Protein AF-A0A6V7MBY8-F1 (afdb_monomer_lite)

pLDDT: mean 78.4, std 11.23, range [48.59, 96.81]

Structure (mmCIF, N/CA/C/O backbone):
data_AF-A0A6V7MBY8-F1
#
_entry.id   AF-A0A6V7MBY8-F1
#
loop_
_atom_site.group_PDB
_atom_site.id
_atom_site.type_symbol
_atom_site.label_atom_id
_atom_site.label_alt_id
_atom_site.label_comp_id
_atom_site.label_asym_id
_atom_site.label_entity_id
_atom_site.label_seq_id
_atom_site.pdbx_PDB_ins_code
_atom_site.Cartn_x
_atom_site.Cartn_y
_atom_site.Cartn_z
_atom_site.occupancy
_atom_site.B_iso_or_equiv
_atom_site.auth_seq_id
_atom_site.auth_comp_id
_atom_site.auth_asym_id
_atom_site.auth_atom_id
_atom_site.pdbx_PDB_model_num
ATOM 1 N N . VAL A 1 1 ? -21.191 4.254 13.808 1.00 62.84 1 VAL A N 1
ATOM 2 C CA . VAL A 1 1 ? -21.133 3.426 15.036 1.00 62.84 1 VAL A CA 1
ATOM 3 C C . VAL A 1 1 ? -21.297 4.349 16.232 1.00 62.84 1 VAL A C 1
ATOM 5 O O . VAL A 1 1 ? -20.630 5.373 16.263 1.00 62.84 1 VAL A O 1
ATOM 8 N N . ARG A 1 2 ? -22.222 4.059 17.151 1.00 72.38 2 ARG A N 1
ATOM 9 C CA . ARG A 1 2 ? -22.381 4.790 18.419 1.00 72.38 2 ARG A CA 1
ATOM 10 C C . ARG A 1 2 ? -22.320 3.772 19.552 1.00 72.38 2 ARG A C 1
ATOM 12 O O . ARG A 1 2 ? -22.921 2.709 19.432 1.00 72.38 2 ARG A O 1
ATOM 19 N N . PHE A 1 3 ? -21.567 4.076 20.602 1.00 78.38 3 PHE A N 1
ATOM 20 C CA . PHE A 1 3 ? -21.494 3.238 21.796 1.00 78.38 3 PHE A CA 1
ATOM 21 C C . PHE A 1 3 ? -22.630 3.630 22.748 1.00 78.38 3 PHE A C 1
ATOM 23 O O . PHE A 1 3 ? -22.784 4.807 23.065 1.00 78.38 3 PHE A O 1
ATOM 30 N N . ASN A 1 4 ? -23.430 2.659 23.196 1.00 84.62 4 ASN A N 1
ATOM 31 C CA . ASN A 1 4 ? -24.565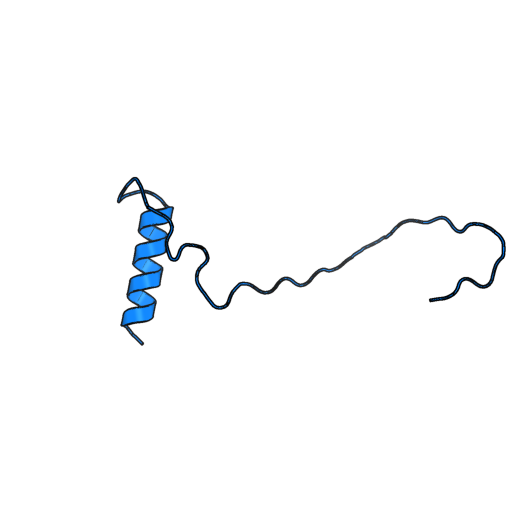 2.878 24.104 1.00 84.62 4 ASN A CA 1
ATOM 32 C C . ASN A 1 4 ? -24.130 2.828 25.582 1.00 84.62 4 ASN A C 1
ATOM 34 O O . ASN A 1 4 ? -24.754 2.150 26.395 1.00 84.62 4 ASN A O 1
ATOM 38 N N . SER A 1 5 ? -23.032 3.499 25.938 1.00 86.00 5 SER A N 1
ATOM 39 C CA . SER A 1 5 ? -22.556 3.579 27.324 1.00 86.00 5 SER A CA 1
ATOM 40 C C . SER A 1 5 ? -21.797 4.876 27.586 1.00 86.00 5 SER A C 1
ATOM 42 O O . SER A 1 5 ? -21.130 5.402 26.701 1.00 86.00 5 SER A O 1
ATOM 44 N N . GLN A 1 6 ? -21.845 5.349 28.833 1.00 88.06 6 GLN A N 1
ATOM 45 C CA . GLN A 1 6 ? -21.015 6.466 29.311 1.00 88.06 6 GLN A CA 1
ATOM 46 C C . GLN A 1 6 ? -19.617 6.011 29.768 1.00 88.06 6 GLN A C 1
ATOM 48 O O . GLN A 1 6 ? -18.762 6.835 30.075 1.00 88.06 6 GLN A O 1
ATOM 53 N N . THR A 1 7 ? -19.372 4.700 29.827 1.00 90.44 7 THR A N 1
ATOM 54 C CA . THR A 1 7 ? -18.085 4.122 30.221 1.00 90.44 7 THR A CA 1
ATOM 55 C C . THR A 1 7 ? -17.156 3.933 29.013 1.00 90.44 7 THR A C 1
ATOM 57 O O . THR A 1 7 ? -17.630 3.493 27.955 1.00 90.44 7 THR A O 1
ATOM 60 N N . PRO A 1 8 ? -15.844 4.225 29.149 1.00 89.31 8 PRO A N 1
ATOM 61 C CA . PRO A 1 8 ? -14.858 3.962 28.103 1.00 89.31 8 PRO A CA 1
ATOM 62 C C . PRO A 1 8 ? -14.805 2.479 27.726 1.00 89.31 8 PRO A C 1
ATOM 64 O O . PRO A 1 8 ? -14.768 1.609 28.595 1.00 89.31 8 PRO A O 1
ATOM 67 N N . GLN A 1 9 ? -14.783 2.198 26.424 1.00 87.81 9 GLN A N 1
ATOM 68 C CA . GLN A 1 9 ? -14.658 0.843 25.888 1.00 87.81 9 GLN A CA 1
ATOM 69 C C . GLN A 1 9 ? -13.203 0.566 25.504 1.00 87.81 9 GLN A C 1
ATOM 71 O O . GLN A 1 9 ? -12.535 1.426 24.932 1.00 87.81 9 GLN A O 1
ATOM 76 N N . GLN A 1 10 ? -12.731 -0.646 25.787 1.00 90.44 10 GLN A N 1
ATOM 77 C CA . GLN A 1 10 ? -11.388 -1.113 25.445 1.00 90.44 10 GLN A CA 1
ATOM 78 C C .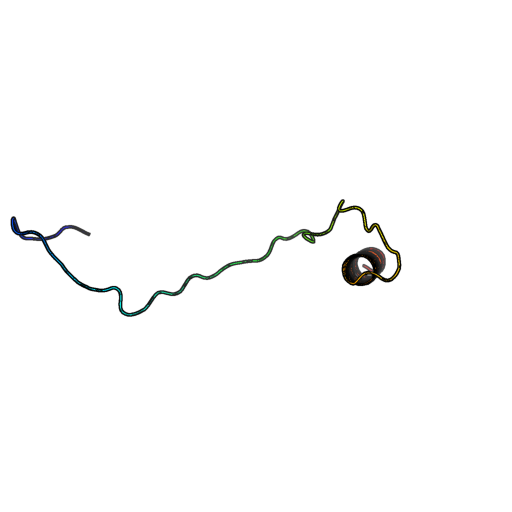 GLN A 1 10 ? -11.460 -2.485 24.768 1.00 90.44 10 GLN A C 1
ATOM 80 O O . GLN A 1 10 ? -12.332 -3.294 25.082 1.00 90.44 10 GLN A O 1
ATOM 85 N N . GLY A 1 11 ? -10.549 -2.756 23.838 1.00 91.50 11 GLY A N 1
ATOM 86 C CA . GLY A 1 11 ? -10.510 -4.014 23.099 1.00 91.50 11 GLY A CA 1
ATOM 87 C C . GLY A 1 11 ? -9.379 -4.048 22.078 1.00 91.50 11 GLY A C 1
ATOM 88 O O . GLY A 1 11 ? -8.613 -3.095 21.955 1.00 91.50 11 GLY A O 1
ATOM 89 N N . TRP A 1 12 ? -9.293 -5.152 21.338 1.00 94.81 12 TRP A N 1
ATOM 90 C CA . TRP A 1 12 ? -8.250 -5.396 20.342 1.00 94.81 12 TRP A CA 1
ATOM 91 C C . TRP A 1 12 ? -8.868 -5.639 18.967 1.00 94.81 12 TRP A C 1
ATOM 93 O O . TRP A 1 12 ? -9.897 -6.311 18.850 1.00 94.81 12 TRP A O 1
ATOM 103 N N . ILE A 1 13 ? -8.220 -5.131 17.920 1.00 94.31 13 ILE A N 1
ATOM 104 C CA . ILE A 1 13 ? -8.542 -5.501 16.540 1.00 94.31 13 ILE A CA 1
ATOM 105 C C . ILE A 1 13 ? -7.966 -6.899 16.307 1.00 94.31 13 ILE A C 1
ATOM 107 O O . ILE A 1 13 ? -6.757 -7.087 16.404 1.00 94.31 13 ILE A O 1
ATOM 111 N N . LYS A 1 14 ? -8.830 -7.884 16.040 1.00 96.38 14 LYS A N 1
ATOM 112 C CA . LYS A 1 14 ? -8.407 -9.277 15.812 1.00 96.38 14 LYS A CA 1
ATOM 113 C C . LYS A 1 14 ? -7.777 -9.471 14.437 1.00 96.38 14 LYS A C 1
ATOM 115 O O . LYS A 1 14 ? -6.795 -10.189 14.306 1.00 96.38 14 LYS A O 1
ATOM 120 N N . GLU A 1 15 ? -8.363 -8.836 13.430 1.00 96.81 15 GLU A N 1
ATOM 121 C CA . GLU A 1 15 ? -7.969 -8.960 12.035 1.00 96.81 15 GLU A CA 1
ATOM 122 C C . GLU A 1 15 ? -8.420 -7.711 11.275 1.00 96.81 15 GLU A C 1
ATOM 124 O O . GLU A 1 15 ? -9.428 -7.088 11.622 1.00 96.81 15 GLU A O 1
ATOM 129 N N . TRP A 1 16 ? -7.663 -7.336 10.248 1.00 96.38 16 TRP A N 1
ATOM 130 C CA . TRP A 1 16 ? -8.034 -6.291 9.305 1.00 96.38 16 TRP A CA 1
ATOM 131 C C . TRP A 1 16 ? -7.569 -6.698 7.910 1.00 96.38 16 TRP A C 1
ATOM 133 O O . TRP A 1 16 ? -6.533 -7.342 7.746 1.00 96.38 16 TRP A O 1
ATOM 143 N N . THR A 1 17 ? -8.331 -6.301 6.898 1.00 94.62 17 THR A N 1
ATOM 144 C CA . THR A 1 17 ? -7.970 -6.519 5.500 1.00 94.62 17 THR A CA 1
ATOM 145 C C . THR A 1 17 ? -7.977 -5.181 4.787 1.00 94.62 17 THR A C 1
ATOM 147 O O . THR A 1 17 ? -8.975 -4.463 4.812 1.00 94.62 17 THR A O 1
ATOM 150 N N . LEU A 1 18 ? -6.864 -4.857 4.136 1.00 94.88 18 LEU A N 1
ATOM 151 C CA . LEU A 1 18 ? -6.740 -3.706 3.254 1.00 94.88 18 LEU A CA 1
ATOM 152 C C . LEU A 1 18 ? -6.445 -4.194 1.847 1.00 94.88 18 LEU A C 1
ATOM 154 O O . LEU A 1 18 ? -5.438 -4.856 1.605 1.00 94.88 18 LEU A O 1
ATOM 158 N N . MET A 1 19 ? -7.331 -3.842 0.924 1.00 93.00 19 MET A N 1
ATOM 159 C CA . MET A 1 19 ? -7.118 -4.078 -0.493 1.00 93.00 19 MET A CA 1
ATOM 160 C C . MET A 1 19 ? -6.415 -2.865 -1.095 1.00 93.00 19 MET A C 1
ATOM 162 O O . MET A 1 19 ? -6.918 -1.745 -1.028 1.00 93.00 19 MET A O 1
ATOM 166 N N . LEU A 1 20 ? -5.242 -3.102 -1.673 1.00 89.44 20 LEU A N 1
ATOM 167 C CA . LEU A 1 20 ? -4.467 -2.096 -2.384 1.00 89.44 20 LEU A CA 1
ATOM 168 C C . LEU A 1 20 ? -4.504 -2.411 -3.875 1.00 89.44 20 LEU A C 1
ATOM 170 O O . LEU A 1 20 ? -4.164 -3.519 -4.290 1.00 89.44 20 LEU A O 1
ATOM 174 N N . HIS A 1 21 ? -4.891 -1.424 -4.676 1.00 87.31 21 HIS A N 1
ATOM 175 C CA . HIS A 1 21 ? -4.763 -1.485 -6.126 1.00 87.31 21 HIS A CA 1
ATOM 176 C C . HIS A 1 21 ? -3.459 -0.800 -6.543 1.00 87.31 21 HIS A C 1
ATOM 178 O O . HIS A 1 21 ? -3.082 0.226 -5.977 1.00 87.31 21 HIS A O 1
ATOM 184 N N . GLY A 1 22 ? -2.763 -1.376 -7.525 1.00 84.31 22 GLY A N 1
ATOM 185 C CA . GLY A 1 22 ? -1.605 -0.732 -8.143 1.00 84.31 22 GLY A CA 1
ATOM 186 C C . GLY A 1 22 ? -1.999 0.515 -8.940 1.00 84.31 22 GLY A C 1
ATOM 187 O O . GLY A 1 22 ? -3.177 0.782 -9.182 1.00 84.31 22 GLY A O 1
ATOM 188 N N . THR A 1 23 ? -1.005 1.278 -9.378 1.00 81.44 23 THR A N 1
ATOM 189 C CA . THR A 1 23 ? -1.219 2.392 -10.305 1.00 81.44 23 THR A CA 1
ATOM 190 C C . THR A 1 23 ? -1.465 1.879 -11.723 1.00 81.44 23 THR A C 1
ATOM 192 O O . THR A 1 23 ? -0.939 0.842 -12.124 1.00 81.44 23 THR A O 1
ATOM 195 N N . ARG A 1 24 ? -2.253 2.631 -12.506 1.00 77.31 24 ARG A N 1
ATOM 196 C CA . ARG A 1 24 ? -2.432 2.381 -13.950 1.00 77.31 24 ARG A CA 1
ATOM 197 C C . ARG A 1 24 ? -1.102 2.481 -14.699 1.00 77.31 24 ARG A C 1
ATOM 199 O O . ARG A 1 24 ? -0.869 1.744 -15.650 1.00 77.31 24 ARG A O 1
ATOM 206 N N . GLU A 1 25 ? -0.261 3.419 -14.276 1.00 75.94 25 GLU A N 1
ATOM 207 C CA . GLU A 1 25 ? 1.038 3.696 -14.880 1.00 75.94 25 GLU A CA 1
ATOM 208 C C . GLU A 1 25 ? 2.167 3.006 -14.109 1.00 75.94 25 GLU A C 1
ATOM 210 O O . GLU A 1 25 ? 2.086 2.892 -12.881 1.00 75.94 25 GLU A O 1
ATOM 215 N N . PRO A 1 26 ? 3.235 2.569 -14.793 1.00 75.25 26 PRO A N 1
ATOM 216 C CA . PRO A 1 26 ? 4.361 1.918 -14.138 1.00 75.25 26 PRO A CA 1
ATOM 217 C C . PRO A 1 26 ? 5.042 2.889 -13.166 1.00 75.25 26 PRO A C 1
ATOM 219 O O . PRO A 1 26 ? 5.344 4.023 -13.542 1.00 75.25 26 PRO A O 1
ATOM 222 N N . PRO A 1 27 ? 5.378 2.466 -11.938 1.00 70.62 27 PRO A N 1
ATOM 223 C CA . PRO A 1 27 ? 5.972 3.356 -10.935 1.00 70.62 27 PRO A CA 1
ATOM 224 C C . PRO A 1 27 ? 7.399 3.806 -11.292 1.00 70.62 27 PRO A C 1
ATOM 226 O O . PRO A 1 27 ? 7.981 4.642 -10.609 1.00 70.62 27 PRO A O 1
ATOM 229 N N . TYR A 1 28 ? 7.982 3.239 -12.351 1.00 71.12 28 TYR A N 1
ATOM 230 C CA . TYR A 1 28 ? 9.348 3.519 -12.784 1.00 71.12 28 TYR A CA 1
ATOM 231 C C . TYR A 1 28 ? 9.421 4.519 -13.939 1.00 71.12 28 TYR A C 1
ATOM 233 O O . TYR A 1 28 ? 10.521 4.938 -14.303 1.00 71.12 28 TYR A O 1
ATOM 241 N N . THR A 1 29 ? 8.288 4.915 -14.524 1.00 65.06 29 THR A N 1
ATOM 242 C CA . THR A 1 29 ? 8.248 5.878 -15.632 1.00 65.06 29 THR A CA 1
ATOM 243 C C . THR A 1 29 ? 8.913 7.185 -15.173 1.00 65.06 29 THR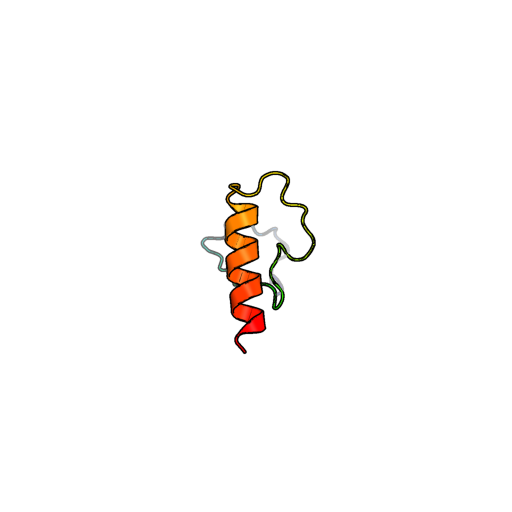 A C 1
ATOM 245 O O . THR A 1 29 ? 8.458 7.816 -14.228 1.00 65.06 29 THR A O 1
ATOM 248 N N . GLY A 1 30 ? 10.057 7.543 -15.769 1.00 67.62 30 GLY A N 1
ATOM 249 C CA . GLY A 1 30 ? 10.844 8.731 -15.390 1.00 67.62 30 GLY A CA 1
ATOM 250 C C . GLY A 1 30 ? 11.991 8.549 -14.376 1.00 67.62 30 GLY A C 1
ATOM 251 O O . GLY A 1 30 ? 12.774 9.478 -14.209 1.00 67.62 30 GLY A O 1
ATOM 252 N N . LEU A 1 31 ? 12.182 7.381 -13.744 1.00 71.88 31 LEU A N 1
ATOM 253 C CA . LEU A 1 31 ? 13.336 7.182 -12.842 1.00 71.88 31 LEU A CA 1
ATOM 254 C C . LEU A 1 31 ? 14.654 6.979 -13.620 1.00 71.88 31 LEU A C 1
ATOM 256 O O . LEU A 1 31 ? 14.709 6.093 -14.474 1.00 71.88 31 LEU A O 1
ATOM 260 N N . PRO A 1 32 ? 15.743 7.719 -13.353 1.00 68.62 32 PRO A N 1
ATOM 261 C CA . PRO A 1 32 ? 17.009 7.481 -14.038 1.00 68.62 32 PRO A CA 1
ATOM 262 C C . PRO A 1 32 ? 17.584 6.123 -13.616 1.00 68.62 32 PRO A C 1
ATOM 264 O O . PRO A 1 32 ? 17.819 5.872 -12.434 1.00 68.62 32 PRO A O 1
ATOM 267 N N . ALA A 1 33 ? 17.809 5.228 -14.578 1.00 69.75 33 ALA A N 1
ATOM 268 C CA . ALA A 1 33 ? 18.577 4.018 -14.328 1.00 69.75 33 ALA A CA 1
ATOM 269 C C . ALA A 1 33 ? 20.060 4.366 -14.482 1.00 69.75 33 ALA A C 1
ATOM 271 O O . ALA A 1 33 ? 20.531 4.588 -15.593 1.00 69.75 33 ALA A O 1
ATOM 272 N N . ALA A 1 34 ? 20.778 4.466 -13.363 1.00 69.50 34 ALA A N 1
ATOM 273 C CA . ALA A 1 34 ? 22.195 4.833 -13.367 1.00 69.50 34 ALA A CA 1
ATOM 274 C C . ALA A 1 34 ? 23.098 3.752 -13.999 1.00 69.50 34 ALA A C 1
ATOM 276 O O . ALA A 1 34 ? 24.180 4.069 -14.479 1.00 69.50 34 ALA A O 1
ATOM 277 N N . ASP A 1 35 ? 22.647 2.492 -14.010 1.00 77.50 35 ASP A N 1
ATOM 278 C CA . ASP A 1 35 ? 23.369 1.339 -14.556 1.00 77.50 35 ASP A CA 1
ATOM 279 C C . ASP A 1 35 ? 22.464 0.546 -15.530 1.00 77.50 35 ASP A C 1
ATOM 281 O O . ASP A 1 35 ? 21.382 0.106 -15.112 1.00 77.50 35 ASP A O 1
ATOM 285 N N . PRO A 1 36 ? 22.887 0.327 -16.795 1.00 71.25 36 PRO A N 1
ATOM 286 C CA . PRO A 1 36 ? 22.171 -0.471 -17.798 1.00 71.25 36 PRO A CA 1
ATOM 287 C C . PRO A 1 36 ? 21.857 -1.918 -17.392 1.00 71.25 36 PRO A C 1
ATOM 289 O O . PRO A 1 36 ? 20.908 -2.503 -17.912 1.00 71.25 36 PRO A O 1
ATOM 292 N N . HIS A 1 37 ? 22.624 -2.501 -16.468 1.00 77.69 37 HIS A N 1
ATOM 293 C CA . HIS A 1 37 ? 22.418 -3.861 -15.962 1.00 77.69 37 HIS A CA 1
ATOM 294 C C . HIS A 1 37 ? 21.716 -3.899 -14.599 1.00 77.69 37 HIS A C 1
ATOM 296 O O . HIS A 1 37 ? 21.509 -4.972 -14.027 1.00 77.69 37 HIS A O 1
ATOM 302 N N . SER A 1 38 ? 21.295 -2.744 -14.076 1.00 81.44 38 SER A N 1
ATOM 303 C CA . SER A 1 38 ? 20.524 -2.691 -12.839 1.00 81.44 38 SER A CA 1
ATOM 304 C C . SER A 1 38 ? 19.157 -3.361 -12.998 1.00 81.44 38 SER A C 1
ATOM 306 O O . SER A 1 38 ? 18.529 -3.327 -14.059 1.00 81.44 38 SER A O 1
ATOM 308 N N . LYS A 1 39 ? 18.633 -3.911 -11.895 1.00 78.31 39 LYS A N 1
ATOM 309 C CA . LYS A 1 39 ? 17.264 -4.456 -11.849 1.00 78.31 39 LYS A CA 1
ATOM 310 C C . LYS A 1 39 ? 16.233 -3.433 -12.346 1.00 78.31 39 LYS A C 1
ATOM 312 O O . LYS A 1 39 ? 15.287 -3.809 -13.026 1.00 78.31 39 LYS A O 1
ATOM 317 N N . LEU A 1 40 ? 16.444 -2.146 -12.053 1.00 74.81 40 LEU A N 1
ATOM 318 C CA . LEU A 1 40 ? 15.582 -1.060 -12.515 1.00 74.81 40 LEU A CA 1
ATOM 319 C C . LEU A 1 40 ? 15.662 -0.858 -14.037 1.00 74.81 40 LEU A C 1
ATOM 321 O O . LEU A 1 40 ? 14.619 -0.715 -14.667 1.00 74.81 40 LEU A O 1
ATOM 325 N N . ALA A 1 41 ? 16.858 -0.887 -14.636 1.00 75.56 41 ALA A N 1
ATOM 326 C CA . ALA A 1 41 ? 17.032 -0.781 -16.090 1.00 75.56 41 ALA A CA 1
ATOM 327 C C . ALA A 1 41 ? 16.360 -1.938 -16.841 1.00 75.56 41 ALA A C 1
ATOM 329 O O . ALA A 1 41 ? 15.649 -1.718 -17.820 1.00 75.56 41 ALA A O 1
ATOM 330 N N . ILE A 1 42 ? 16.530 -3.165 -16.341 1.00 77.81 42 ILE A N 1
ATOM 331 C CA . ILE A 1 42 ? 15.928 -4.372 -16.923 1.00 77.81 42 ILE A CA 1
ATOM 332 C C . ILE A 1 42 ? 14.396 -4.298 -16.857 1.00 77.81 42 ILE A C 1
ATOM 334 O O . ILE A 1 42 ? 13.718 -4.540 -17.855 1.00 77.81 42 ILE A O 1
ATOM 338 N N . VAL A 1 43 ? 13.843 -3.922 -15.697 1.00 76.38 43 VAL A N 1
ATOM 339 C CA . VAL A 1 43 ? 12.388 -3.807 -15.498 1.00 76.38 43 VAL A CA 1
ATOM 340 C C . VAL A 1 43 ? 11.792 -2.681 -16.345 1.00 76.38 43 VAL A C 1
ATOM 342 O O . VAL A 1 43 ? 10.707 -2.850 -16.899 1.00 76.38 43 VAL A O 1
ATOM 345 N N . LYS A 1 44 ? 12.503 -1.558 -16.501 1.00 75.44 44 LYS A N 1
ATOM 346 C CA . LYS A 1 44 ? 12.098 -0.463 -17.392 1.00 75.44 44 LYS A CA 1
ATOM 347 C C . LYS A 1 44 ? 12.026 -0.893 -18.848 1.00 75.44 44 LYS A C 1
ATOM 349 O O . LYS A 1 44 ? 10.975 -0.730 -19.459 1.00 75.44 44 LYS A O 1
ATOM 354 N N . LYS A 1 45 ? 13.097 -1.504 -19.364 1.00 76.88 45 LYS A N 1
ATOM 355 C CA . LYS A 1 45 ? 13.158 -1.994 -20.745 1.00 76.88 45 LYS A CA 1
ATOM 356 C C . LYS A 1 45 ? 11.997 -2.944 -21.053 1.00 76.88 45 LYS A C 1
ATOM 358 O O . LYS A 1 45 ? 11.279 -2.737 -22.023 1.00 76.88 45 LYS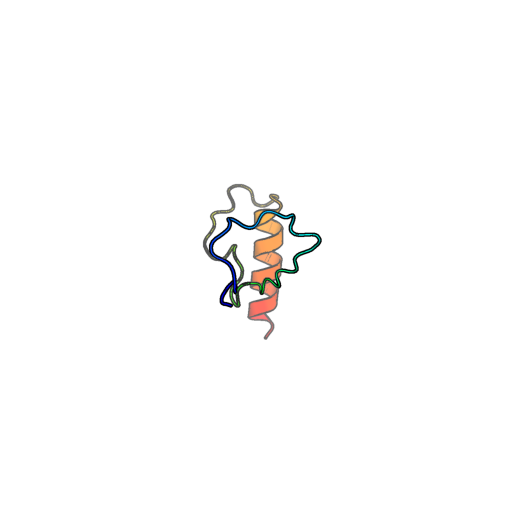 A O 1
ATOM 363 N N . ALA A 1 46 ? 11.750 -3.920 -20.179 1.00 76.50 46 ALA A N 1
ATOM 364 C CA . ALA A 1 46 ? 10.652 -4.870 -20.357 1.00 76.50 46 ALA A CA 1
ATOM 365 C C . ALA A 1 46 ? 9.263 -4.198 -20.354 1.00 76.50 46 ALA A C 1
ATOM 367 O O . ALA A 1 46 ? 8.355 -4.635 -21.064 1.00 76.50 46 ALA A O 1
ATOM 368 N N . HIS A 1 47 ? 9.075 -3.136 -19.562 1.00 73.12 47 HIS A N 1
ATOM 369 C CA . HIS A 1 47 ? 7.803 -2.419 -19.509 1.00 73.12 47 HIS A CA 1
ATOM 370 C C . HIS A 1 47 ? 7.595 -1.479 -20.710 1.00 73.12 47 HIS A C 1
ATOM 372 O O . HIS A 1 47 ? 6.466 -1.334 -21.180 1.00 73.12 47 HIS A O 1
ATOM 378 N N . GLU A 1 48 ? 8.660 -0.859 -21.217 1.00 72.00 48 GLU A N 1
ATOM 379 C CA . GLU A 1 48 ? 8.644 0.006 -22.406 1.00 72.00 48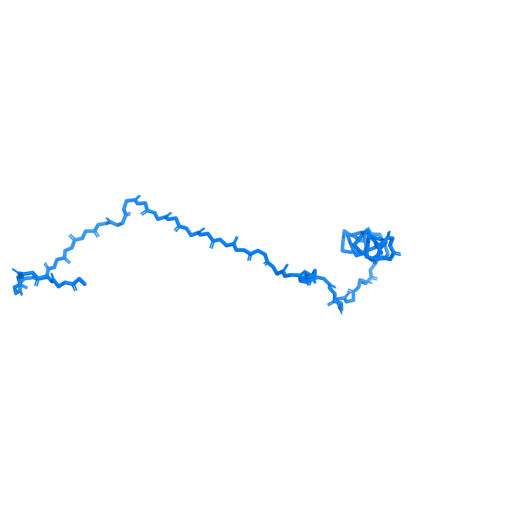 GLU A CA 1
ATOM 380 C C . GLU A 1 48 ? 8.431 -0.805 -23.700 1.00 72.00 48 GLU A C 1
ATOM 382 O O . GLU A 1 48 ? 7.637 -0.407 -24.557 1.00 72.00 48 GLU A O 1
ATOM 387 N N . GLU A 1 49 ? 9.054 -1.986 -23.809 1.00 71.44 49 GLU A N 1
ATOM 388 C CA . GLU A 1 49 ? 8.854 -2.926 -24.925 1.00 71.44 49 GLU A CA 1
ATOM 389 C C . GLU A 1 49 ? 7.404 -3.423 -25.000 1.00 71.44 49 GLU A C 1
ATOM 391 O O . GLU A 1 49 ? 6.809 -3.460 -26.077 1.00 71.44 49 GLU A O 1
ATOM 396 N N . ARG A 1 50 ? 6.794 -3.743 -23.851 1.00 64.25 50 ARG A N 1
ATOM 397 C CA . ARG A 1 50 ? 5.397 -4.197 -23.788 1.00 64.25 50 ARG A CA 1
ATOM 398 C C . ARG A 1 50 ? 4.401 -3.114 -24.212 1.00 64.25 50 ARG A C 1
ATOM 400 O O . ARG A 1 50 ? 3.398 -3.444 -24.835 1.00 64.25 50 ARG A O 1
ATOM 407 N N . SER A 1 51 ? 4.668 -1.851 -23.882 1.00 60.34 51 SER A N 1
ATOM 408 C CA . SER A 1 51 ? 3.808 -0.723 -24.266 1.00 60.34 51 SER A CA 1
ATOM 409 C C . SER A 1 51 ? 3.907 -0.360 -25.751 1.00 60.34 51 SER A C 1
ATOM 411 O O . SER A 1 51 ? 2.961 0.209 -26.276 1.00 60.34 51 SER A O 1
ATOM 413 N N . SER A 1 52 ? 5.023 -0.669 -26.424 1.00 59.25 52 SER A N 1
ATOM 414 C CA . SER A 1 52 ? 5.217 -0.371 -27.859 1.00 59.25 52 SER A CA 1
ATOM 415 C C . SER A 1 52 ? 4.684 -1.466 -28.794 1.00 59.25 52 SER A C 1
ATOM 417 O O . SER A 1 52 ? 4.602 -1.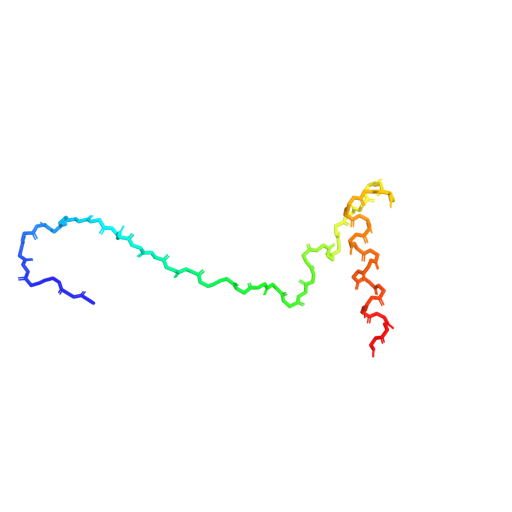255 -30.000 1.00 59.25 52 SER A O 1
ATOM 419 N N . ALA A 1 53 ? 4.370 -2.647 -28.254 1.00 56.97 53 ALA A N 1
ATOM 420 C CA . ALA A 1 53 ? 3.851 -3.797 -28.998 1.00 56.97 53 ALA A CA 1
ATOM 421 C C . ALA A 1 53 ? 2.309 -3.908 -28.981 1.00 56.97 53 ALA A C 1
ATOM 423 O O . ALA A 1 53 ? 1.766 -4.869 -29.529 1.00 56.97 53 ALA A O 1
ATOM 424 N N . MET A 1 54 ? 1.622 -2.959 -28.336 1.00 48.59 54 MET A N 1
ATOM 425 C CA . MET A 1 54 ? 0.165 -2.758 -28.376 1.00 48.59 54 MET A CA 1
ATOM 426 C C . MET A 1 54 ? -0.171 -1.573 -29.274 1.00 48.59 54 MET A C 1
ATOM 428 O O . MET A 1 54 ? -1.229 -1.649 -29.935 1.00 48.59 54 MET A O 1
#

Foldseek 3Di:
DDDPDPDDDDDDDPDDDDDDDDDPDDPLVPPDDPDCPDPSNVVVVVVVVVVVVD

Radius of gyration: 23.03 Å; chains: 1; bounding box: 48×18×59 Å

Secondary structure (DSSP, 8-state):
---S-SSPP-----------PPPSS-TTTT---SSTTSHHHHHHHHHHHHHH--

Organism: NCBI:txid1563983

Sequence (54 aa):
VRFNSQTPQQGWIKEWTLMLHGTREPPYTGLPAADPHSKLAIVKKAHEERSSAM